Protein AF-A0A524IYW9-F1 (afdb_monomer)

Structure (mmCIF, N/CA/C/O backbone):
data_AF-A0A524IYW9-F1
#
_entry.id   AF-A0A524IYW9-F1
#
loop_
_atom_site.group_PDB
_atom_site.id
_atom_site.type_symbol
_atom_site.label_atom_id
_atom_site.label_alt_id
_atom_site.label_comp_id
_atom_site.label_asym_id
_atom_site.label_entity_id
_atom_site.label_seq_id
_atom_site.pdbx_PDB_ins_code
_atom_site.Cartn_x
_atom_site.Cartn_y
_atom_site.Cartn_z
_atom_site.occupancy
_atom_site.B_iso_or_equiv
_atom_site.auth_seq_id
_atom_site.auth_comp_id
_atom_site.auth_asym_id
_atom_site.auth_atom_id
_atom_site.pdbx_PDB_model_num
ATOM 1 N N . MET A 1 1 ? -2.652 5.974 -14.856 1.00 75.56 1 MET A N 1
ATOM 2 C CA . MET A 1 1 ? -1.276 6.163 -15.376 1.00 75.56 1 MET A CA 1
ATOM 3 C C . MET A 1 1 ? -0.350 5.023 -14.947 1.00 75.56 1 MET A C 1
ATOM 5 O O . MET A 1 1 ? 0.045 4.257 -15.811 1.00 75.56 1 MET A O 1
ATOM 9 N N . LEU A 1 2 ? -0.088 4.811 -13.647 1.00 84.81 2 LEU A N 1
ATOM 10 C CA . LEU A 1 2 ? 0.789 3.718 -13.167 1.00 84.81 2 LEU A CA 1
ATOM 11 C C . LEU A 1 2 ? 0.325 2.292 -13.547 1.00 84.81 2 LEU A C 1
ATOM 13 O O . LEU A 1 2 ? 1.151 1.421 -13.798 1.00 84.81 2 LEU A O 1
ATOM 17 N N . GLY A 1 3 ? -0.985 2.044 -13.631 1.00 87.31 3 GLY A N 1
ATOM 18 C CA . GLY A 1 3 ? -1.537 0.744 -14.047 1.00 87.31 3 GLY A CA 1
ATOM 19 C C . GLY A 1 3 ? -1.419 0.434 -15.541 1.00 87.31 3 GLY A C 1
ATOM 20 O O . GLY A 1 3 ? -1.560 -0.718 -15.925 1.00 87.31 3 GLY A O 1
ATOM 21 N N . ASN A 1 4 ? -1.119 1.423 -16.390 1.00 89.31 4 ASN A N 1
ATOM 22 C CA . ASN A 1 4 ? -1.150 1.232 -17.838 1.00 89.31 4 ASN A CA 1
ATOM 23 C C . ASN A 1 4 ? 0.068 0.410 -18.317 1.00 89.31 4 ASN A C 1
ATOM 25 O O . ASN A 1 4 ? 1.194 0.903 -18.197 1.00 89.31 4 ASN A O 1
ATOM 29 N N . PRO A 1 5 ? -0.114 -0.806 -18.870 1.00 84.38 5 PRO A N 1
ATOM 30 C CA . PRO A 1 5 ? 0.992 -1.635 -19.348 1.00 84.38 5 PRO A CA 1
ATOM 31 C C . PRO A 1 5 ? 1.659 -1.092 -20.619 1.00 84.38 5 PRO A C 1
ATOM 33 O O . PRO A 1 5 ? 2.803 -1.448 -20.878 1.00 84.38 5 PRO A O 1
ATOM 36 N N . ALA A 1 6 ? 0.987 -0.217 -21.378 1.00 90.38 6 ALA A 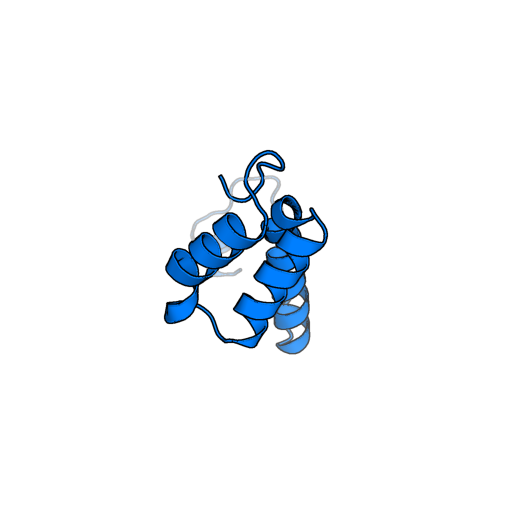N 1
ATOM 37 C CA . ALA A 1 6 ? 1.558 0.421 -22.565 1.00 90.38 6 ALA A CA 1
ATOM 38 C C . ALA A 1 6 ? 2.648 1.454 -22.225 1.00 90.38 6 ALA A C 1
ATOM 40 O O . ALA A 1 6 ? 3.418 1.854 -23.093 1.00 90.38 6 ALA A O 1
ATOM 41 N N . VAL A 1 7 ? 2.731 1.889 -20.962 1.00 93.12 7 VAL A N 1
ATOM 42 C CA . VAL A 1 7 ? 3.793 2.780 -20.485 1.00 93.12 7 VAL A CA 1
ATOM 43 C C . VAL A 1 7 ? 4.978 1.939 -20.016 1.00 93.12 7 VAL A C 1
ATOM 45 O O . VAL A 1 7 ? 4.825 1.029 -19.191 1.00 93.12 7 VAL A O 1
ATOM 48 N N . ALA A 1 8 ? 6.174 2.273 -20.505 1.00 94.94 8 ALA A N 1
ATOM 49 C CA . ALA A 1 8 ? 7.410 1.591 -20.140 1.00 94.94 8 ALA A CA 1
ATOM 50 C C . ALA A 1 8 ? 7.583 1.502 -18.612 1.00 94.94 8 ALA A C 1
ATOM 52 O O . ALA A 1 8 ? 7.234 2.417 -17.861 1.00 94.94 8 ALA A O 1
ATOM 53 N N . LEU A 1 9 ? 8.113 0.371 -18.135 1.00 94.12 9 LEU A N 1
ATOM 54 C CA . LEU A 1 9 ? 8.271 0.119 -16.700 1.00 94.12 9 LEU A CA 1
ATOM 55 C C . LEU A 1 9 ? 9.135 1.185 -16.017 1.00 94.12 9 LEU A C 1
ATOM 57 O O . LEU A 1 9 ? 8.786 1.620 -14.924 1.00 94.12 9 LEU A O 1
ATOM 61 N N . GLU A 1 10 ? 10.224 1.616 -16.654 1.00 95.81 10 GLU A N 1
ATOM 62 C CA . GLU A 1 10 ? 11.118 2.630 -16.084 1.00 95.81 10 GLU A CA 1
ATOM 63 C C . GLU A 1 10 ? 10.415 3.980 -15.930 1.00 95.81 10 GLU A C 1
ATOM 65 O O . GLU A 1 10 ? 10.395 4.516 -14.827 1.00 95.81 10 GLU A O 1
ATOM 70 N N . THR A 1 11 ? 9.670 4.434 -16.942 1.00 96.31 11 THR A N 1
ATOM 71 C CA . THR A 1 11 ? 8.829 5.639 -16.841 1.00 96.31 11 THR A CA 1
ATOM 72 C C . THR A 1 11 ? 7.818 5.541 -15.695 1.00 96.31 11 THR A C 1
ATOM 74 O O . THR A 1 11 ? 7.588 6.501 -14.961 1.00 96.31 11 THR A O 1
ATOM 77 N N . ARG A 1 12 ? 7.211 4.365 -15.485 1.00 95.62 12 ARG A N 1
ATOM 78 C CA . ARG A 1 12 ? 6.291 4.155 -14.354 1.00 95.62 12 ARG A CA 1
ATOM 79 C C . ARG A 1 12 ? 7.007 4.151 -13.002 1.00 95.62 12 ARG A C 1
ATOM 81 O O . ARG A 1 12 ? 6.424 4.603 -12.019 1.00 95.62 12 ARG A O 1
ATOM 88 N N . LYS A 1 13 ? 8.242 3.652 -12.931 1.00 95.56 13 LYS A N 1
ATOM 89 C CA . LYS A 1 13 ? 9.066 3.672 -11.712 1.00 95.56 13 LYS A CA 1
ATOM 90 C C . LYS A 1 13 ? 9.518 5.087 -11.364 1.00 95.56 13 LYS A C 1
ATOM 92 O O . LYS A 1 13 ? 9.397 5.465 -10.207 1.00 95.56 13 LYS A O 1
ATOM 97 N N . GLU A 1 14 ? 9.961 5.866 -12.345 1.00 96.56 14 GLU A N 1
ATOM 98 C CA . GLU A 1 14 ? 10.313 7.284 -12.180 1.00 96.56 14 GLU A CA 1
ATOM 99 C C . GLU A 1 14 ? 9.112 8.100 -11.698 1.00 96.56 14 GLU A C 1
ATOM 101 O O . GLU A 1 14 ? 9.215 8.880 -10.755 1.00 96.56 14 GLU A O 1
ATOM 106 N N . MET A 1 15 ? 7.936 7.855 -12.279 1.00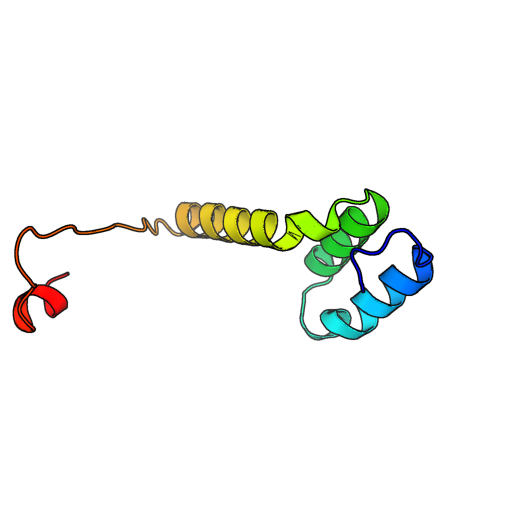 95.44 15 MET A N 1
ATOM 107 C CA . MET A 1 15 ? 6.692 8.477 -11.830 1.00 95.44 15 MET A CA 1
ATOM 108 C C . MET A 1 15 ? 6.356 8.100 -10.381 1.00 95.44 15 MET A C 1
ATOM 110 O O . MET A 1 15 ? 5.973 8.963 -9.595 1.00 95.44 15 MET A O 1
ATOM 114 N N . ALA A 1 16 ? 6.515 6.829 -9.998 1.00 95.00 16 ALA A N 1
ATOM 115 C CA . ALA A 1 16 ? 6.297 6.400 -8.618 1.00 95.00 16 ALA A CA 1
ATOM 116 C C . ALA A 1 16 ? 7.306 7.030 -7.641 1.00 95.00 16 ALA A C 1
ATOM 118 O O . ALA A 1 16 ? 6.917 7.417 -6.542 1.00 95.00 16 ALA A O 1
ATOM 119 N N . ASP A 1 17 ? 8.572 7.169 -8.034 1.00 96.12 17 ASP A N 1
ATOM 120 C CA . ASP A 1 17 ? 9.599 7.841 -7.232 1.00 96.12 17 ASP A CA 1
ATOM 121 C C . ASP A 1 17 ? 9.292 9.335 -7.056 1.00 96.12 17 ASP A C 1
ATOM 123 O O . ASP A 1 17 ? 9.309 9.844 -5.938 1.00 96.12 17 ASP A O 1
ATOM 127 N N . SER A 1 18 ? 8.880 10.017 -8.127 1.00 96.25 18 SER A N 1
ATOM 128 C CA . SER A 1 18 ? 8.474 11.426 -8.083 1.00 96.25 18 SER A CA 1
ATOM 129 C C . SER A 1 18 ? 7.271 11.670 -7.163 1.00 96.25 18 SER A C 1
ATOM 131 O O . SER A 1 18 ? 7.270 12.637 -6.401 1.00 96.25 18 SER A O 1
ATOM 133 N N . ILE A 1 19 ? 6.265 10.787 -7.197 1.00 94.88 19 ILE A N 1
ATOM 134 C CA . ILE A 1 19 ? 5.041 10.927 -6.393 1.00 94.88 19 ILE A CA 1
ATOM 135 C C . ILE A 1 19 ? 5.284 10.537 -4.928 1.00 94.88 19 ILE A C 1
ATOM 137 O O . ILE A 1 19 ? 4.827 11.228 -4.019 1.00 94.88 19 ILE A O 1
ATOM 141 N N . PHE A 1 20 ? 5.969 9.416 -4.682 1.00 94.94 20 PHE A N 1
ATOM 142 C CA . PHE A 1 20 ? 6.020 8.797 -3.354 1.00 94.94 20 PHE A CA 1
ATOM 143 C C . PHE A 1 20 ? 7.374 8.921 -2.657 1.00 94.94 20 PHE A C 1
ATOM 145 O O . PHE A 1 20 ? 7.422 8.796 -1.437 1.00 94.94 20 PHE A O 1
ATOM 152 N N . GLY A 1 21 ? 8.468 9.189 -3.370 1.00 94.88 21 GLY A N 1
ATOM 153 C CA . GLY A 1 21 ? 9.836 9.077 -2.848 1.00 94.88 21 GLY A CA 1
ATOM 154 C C . GLY A 1 21 ? 10.163 9.985 -1.660 1.00 94.88 21 GLY A C 1
ATOM 155 O O . GLY A 1 21 ? 11.055 9.666 -0.879 1.00 94.88 21 GLY A O 1
ATOM 156 N N . LYS A 1 22 ? 9.414 11.080 -1.479 1.00 96.19 22 LYS A N 1
ATOM 157 C CA . LYS A 1 22 ? 9.519 11.979 -0.312 1.00 96.19 22 LYS A CA 1
ATOM 158 C C . LYS A 1 22 ? 8.434 11.756 0.748 1.00 96.19 22 LYS A C 1
ATOM 160 O O . LYS A 1 22 ? 8.511 12.340 1.821 1.00 96.19 22 LYS A O 1
ATOM 165 N N . VAL A 1 23 ? 7.414 10.959 0.435 1.00 95.75 23 VAL A N 1
ATOM 166 C CA . VAL A 1 23 ? 6.212 10.767 1.264 1.00 95.75 23 VAL A CA 1
ATOM 167 C C . VAL A 1 23 ? 6.267 9.446 2.021 1.00 95.75 23 VAL A C 1
ATOM 169 O O . VAL A 1 23 ? 5.772 9.347 3.141 1.00 95.75 23 VAL A O 1
ATOM 172 N N . VAL A 1 24 ? 6.859 8.417 1.415 1.00 95.44 24 VAL A N 1
ATOM 173 C CA . VAL A 1 24 ? 6.900 7.067 1.976 1.00 95.44 24 VAL A CA 1
ATOM 174 C C . VAL A 1 24 ? 8.327 6.638 2.281 1.00 95.44 24 VAL A C 1
ATOM 176 O O . VAL A 1 24 ? 9.292 7.105 1.679 1.00 95.44 24 VAL A O 1
ATOM 179 N N . SER A 1 25 ? 8.466 5.697 3.209 1.00 96.62 25 SER A N 1
ATOM 180 C CA . SER A 1 25 ? 9.761 5.103 3.521 1.00 96.62 25 SER A CA 1
ATOM 181 C C . SER A 1 25 ? 10.301 4.280 2.345 1.00 96.62 25 SER A C 1
ATOM 183 O O . SER A 1 25 ? 9.550 3.745 1.521 1.00 96.62 25 SER A O 1
ATOM 185 N N . LYS A 1 26 ? 11.628 4.112 2.289 1.00 96.19 26 LYS A N 1
ATOM 186 C CA . LYS A 1 26 ? 12.287 3.335 1.229 1.00 96.19 26 LYS A CA 1
ATOM 187 C C . LYS A 1 26 ? 11.715 1.913 1.052 1.00 96.19 26 LYS A C 1
ATOM 189 O O . LYS A 1 26 ? 11.524 1.516 -0.097 1.00 96.19 26 LYS A O 1
ATOM 194 N N . PRO A 1 27 ? 11.381 1.151 2.115 1.00 97.31 27 PRO A N 1
ATOM 195 C CA . PRO A 1 27 ? 10.739 -0.157 1.964 1.00 97.31 27 PRO A CA 1
ATOM 196 C C . PRO A 1 27 ? 9.382 -0.104 1.248 1.00 97.31 27 PRO A C 1
ATOM 198 O O . PRO A 1 27 ? 9.110 -0.948 0.395 1.00 97.31 27 PRO A O 1
ATOM 201 N N . VAL A 1 28 ? 8.551 0.902 1.539 1.00 96.88 28 VAL A N 1
ATOM 202 C CA . VAL A 1 28 ? 7.243 1.076 0.884 1.00 96.88 28 VAL A CA 1
ATOM 203 C C . VAL A 1 28 ? 7.429 1.425 -0.591 1.00 96.88 28 VAL A C 1
ATOM 205 O O . VAL A 1 28 ? 6.769 0.845 -1.452 1.00 96.88 28 VAL A O 1
ATOM 208 N N . LEU A 1 29 ? 8.380 2.305 -0.907 1.00 97.19 29 LEU A N 1
ATOM 209 C CA . LEU A 1 29 ? 8.711 2.631 -2.293 1.00 97.19 29 LEU A CA 1
ATOM 210 C C . LEU A 1 29 ? 9.223 1.401 -3.067 1.00 97.19 29 LEU A C 1
ATOM 212 O O . LEU A 1 29 ? 8.822 1.169 -4.208 1.00 97.19 29 LEU A O 1
ATOM 216 N N . ASN A 1 30 ? 10.056 0.569 -2.435 1.00 97.69 30 ASN A N 1
ATOM 217 C CA . ASN A 1 30 ? 10.530 -0.684 -3.024 1.00 97.69 30 ASN A CA 1
ATOM 218 C C . ASN A 1 30 ? 9.372 -1.657 -3.299 1.00 97.69 30 ASN A C 1
ATOM 220 O O . ASN A 1 30 ? 9.352 -2.299 -4.351 1.00 97.69 30 ASN A O 1
ATOM 224 N N . LEU A 1 31 ? 8.390 -1.741 -2.395 1.00 97.69 31 LEU A N 1
ATOM 225 C CA . LEU A 1 31 ? 7.182 -2.544 -2.590 1.00 97.69 31 LEU A CA 1
ATOM 226 C C . LEU A 1 31 ? 6.364 -2.046 -3.791 1.00 97.69 31 LEU A C 1
ATOM 228 O O . LEU A 1 31 ? 5.989 -2.851 -4.643 1.00 97.69 31 LEU A O 1
ATOM 232 N N . ILE A 1 32 ? 6.151 -0.733 -3.915 1.00 96.75 32 ILE A N 1
ATOM 233 C CA . ILE A 1 32 ? 5.475 -0.133 -5.078 1.00 96.75 32 ILE A CA 1
ATOM 234 C C . ILE A 1 32 ? 6.218 -0.496 -6.374 1.00 96.75 32 ILE A C 1
ATOM 236 O O . ILE A 1 32 ? 5.603 -0.960 -7.338 1.00 96.75 32 ILE A O 1
ATOM 240 N N . GLY A 1 33 ? 7.549 -0.371 -6.388 1.00 96.44 33 GLY A N 1
ATOM 241 C CA . GLY A 1 33 ? 8.386 -0.754 -7.529 1.00 96.44 33 GLY A CA 1
ATOM 242 C C . GLY A 1 33 ? 8.298 -2.246 -7.881 1.00 96.44 33 GLY A C 1
ATOM 243 O O . GLY A 1 33 ? 8.245 -2.608 -9.060 1.00 96.44 33 GLY A O 1
ATOM 244 N N . LEU A 1 34 ? 8.232 -3.124 -6.876 1.00 97.38 34 LEU A N 1
ATOM 245 C CA . LEU A 1 34 ? 8.013 -4.559 -7.069 1.00 97.38 34 LEU A CA 1
ATOM 246 C C . LEU A 1 34 ? 6.639 -4.836 -7.695 1.00 97.38 34 LEU A C 1
ATOM 248 O O . LEU A 1 34 ? 6.542 -5.630 -8.632 1.00 97.38 34 LEU A O 1
ATOM 252 N N . MET A 1 35 ? 5.586 -4.169 -7.220 1.00 96.88 35 MET A N 1
ATOM 253 C CA . MET A 1 35 ? 4.228 -4.329 -7.746 1.00 96.88 35 MET A CA 1
ATOM 254 C C . MET A 1 35 ? 4.112 -3.839 -9.192 1.00 96.88 35 MET A C 1
ATOM 256 O O . MET A 1 35 ? 3.490 -4.521 -10.005 1.00 96.88 35 MET A O 1
ATOM 260 N N . LEU A 1 36 ? 4.761 -2.724 -9.542 1.00 96.31 36 LEU A N 1
ATOM 261 C CA . LEU A 1 36 ? 4.875 -2.256 -10.929 1.00 96.31 36 LEU A CA 1
ATOM 262 C C . LEU A 1 36 ? 5.561 -3.298 -11.818 1.00 96.31 36 LEU A C 1
ATOM 264 O O . LEU A 1 36 ? 5.012 -3.683 -12.850 1.00 96.31 36 LEU A O 1
ATOM 268 N N . ARG A 1 37 ? 6.722 -3.814 -11.389 1.00 95.38 37 ARG A N 1
ATOM 269 C CA . ARG A 1 37 ? 7.486 -4.833 -12.129 1.00 95.38 37 ARG A CA 1
ATOM 270 C C . ARG A 1 37 ? 6.681 -6.114 -12.358 1.00 95.38 37 ARG A C 1
ATOM 272 O O . ARG A 1 37 ? 6.833 -6.758 -13.388 1.00 95.38 37 ARG A O 1
ATOM 279 N N . ARG A 1 38 ? 5.842 -6.501 -11.394 1.00 95.19 38 ARG A N 1
ATOM 280 C CA . ARG A 1 38 ? 4.997 -7.701 -11.473 1.00 95.19 38 ARG A CA 1
ATOM 281 C C . ARG A 1 38 ? 3.633 -7.460 -12.129 1.00 95.19 38 ARG A C 1
ATOM 283 O O . ARG A 1 38 ? 2.853 -8.404 -12.196 1.00 95.19 38 ARG A O 1
ATOM 290 N N . GLY A 1 39 ? 3.326 -6.238 -12.574 1.00 94.00 39 GLY A N 1
ATOM 291 C CA . GLY A 1 39 ? 2.027 -5.902 -13.171 1.00 94.00 39 GLY A CA 1
ATOM 292 C C . GLY A 1 39 ? 0.856 -5.947 -12.181 1.00 94.00 39 GLY A C 1
ATOM 293 O O . GLY A 1 39 ? -0.277 -6.171 -12.578 1.00 94.00 39 GLY A O 1
ATOM 294 N N . ARG A 1 40 ? 1.120 -5.769 -10.881 1.00 95.56 40 ARG A N 1
ATOM 295 C CA . ARG A 1 40 ? 0.137 -5.897 -9.787 1.00 95.56 40 ARG A CA 1
ATOM 296 C C . ARG A 1 40 ? -0.166 -4.579 -9.082 1.00 95.56 40 ARG A C 1
ATOM 298 O O . ARG A 1 40 ? -0.703 -4.585 -7.980 1.00 95.56 40 ARG A O 1
ATOM 305 N N . ILE A 1 41 ? 0.186 -3.443 -9.679 1.00 95.44 41 ILE A N 1
ATOM 306 C CA . ILE A 1 41 ? 0.035 -2.131 -9.032 1.00 95.44 41 ILE A CA 1
ATOM 307 C C . ILE A 1 41 ? -1.422 -1.793 -8.680 1.00 95.44 41 ILE A C 1
ATOM 309 O O . ILE A 1 41 ? -1.671 -1.125 -7.683 1.00 95.44 41 ILE A O 1
ATOM 313 N N . GLU A 1 42 ? -2.390 -2.335 -9.419 1.00 95.06 42 GLU A N 1
ATOM 314 C CA . GLU A 1 42 ? -3.823 -2.200 -9.119 1.00 95.06 42 GLU A CA 1
ATOM 315 C C . GLU A 1 42 ? -4.223 -2.840 -7.782 1.00 95.06 42 GLU A C 1
ATOM 317 O O . GLU A 1 42 ? -5.228 -2.470 -7.184 1.00 95.06 42 GLU A O 1
ATOM 322 N N . GLN A 1 43 ? -3.416 -3.770 -7.261 1.00 96.38 43 GLN A N 1
ATOM 323 C CA . GLN A 1 43 ? -3.652 -4.405 -5.965 1.00 96.38 43 GLN A CA 1
ATOM 324 C C . GLN A 1 43 ? -3.164 -3.554 -4.783 1.00 96.38 43 GLN A C 1
ATOM 326 O O . GLN A 1 43 ? -3.379 -3.946 -3.635 1.00 96.38 43 GLN A O 1
ATOM 331 N N . LEU A 1 44 ? -2.522 -2.402 -5.021 1.00 95.06 44 LEU A N 1
ATOM 332 C CA . LEU A 1 44 ? -1.949 -1.561 -3.964 1.00 95.06 44 LEU A CA 1
ATOM 333 C C . LEU A 1 44 ? -2.965 -1.182 -2.865 1.00 95.06 44 LEU A C 1
ATOM 335 O O . LEU A 1 44 ? -2.609 -1.309 -1.692 1.00 95.06 44 LEU A O 1
ATOM 339 N N . PRO A 1 45 ? -4.234 -0.828 -3.170 1.00 96.00 45 PRO A N 1
ATOM 340 C CA . PRO A 1 45 ? -5.234 -0.567 -2.132 1.00 96.00 45 PRO A CA 1
ATOM 341 C C . PRO A 1 45 ? -5.502 -1.777 -1.226 1.00 96.00 45 PRO A C 1
ATOM 343 O O . PRO A 1 45 ? -5.643 -1.621 -0.014 1.00 96.00 45 PRO A O 1
ATOM 346 N N . ARG A 1 46 ? -5.519 -2.993 -1.792 1.00 97.75 46 ARG A N 1
ATOM 347 C CA . ARG A 1 46 ? -5.711 -4.236 -1.025 1.00 97.75 46 ARG A CA 1
ATOM 348 C C . ARG A 1 46 ? -4.516 -4.525 -0.123 1.00 97.75 46 ARG A C 1
ATOM 350 O O . ARG A 1 46 ? -4.707 -4.874 1.035 1.00 97.75 46 ARG A O 1
ATOM 357 N N . VAL A 1 47 ? -3.299 -4.340 -0.633 1.00 97.31 47 VAL A N 1
ATOM 358 C CA . VAL A 1 47 ? -2.067 -4.499 0.155 1.00 97.31 47 VAL A CA 1
ATOM 359 C C . VAL A 1 47 ? -2.027 -3.499 1.313 1.00 97.31 47 VAL A C 1
ATOM 361 O O . VAL A 1 47 ? -1.704 -3.878 2.434 1.00 97.31 47 VAL A O 1
ATOM 364 N N . ALA A 1 48 ? -2.424 -2.245 1.080 1.00 96.75 48 ALA A N 1
ATOM 365 C CA . ALA A 1 48 ? -2.506 -1.237 2.135 1.00 96.75 48 ALA A CA 1
ATOM 366 C C . ALA A 1 48 ? -3.556 -1.588 3.206 1.00 96.75 48 ALA A C 1
ATOM 368 O O . ALA A 1 48 ? -3.307 -1.396 4.395 1.00 96.75 48 ALA A O 1
ATOM 369 N N . ALA A 1 49 ? -4.719 -2.112 2.802 1.00 97.19 49 ALA A N 1
ATOM 370 C CA . ALA A 1 49 ? -5.747 -2.572 3.735 1.00 97.19 49 ALA A CA 1
ATOM 371 C C . ALA A 1 49 ? -5.257 -3.742 4.599 1.00 97.19 49 ALA A C 1
ATOM 373 O O . ALA A 1 49 ? -5.458 -3.731 5.812 1.00 97.19 49 ALA A O 1
ATOM 374 N N . GLU A 1 50 ? -4.558 -4.702 3.996 1.00 97.56 50 GLU A N 1
ATOM 375 C CA . GLU A 1 50 ? -4.001 -5.843 4.719 1.00 97.56 50 GLU A CA 1
ATOM 376 C C . GLU A 1 50 ? -2.882 -5.425 5.679 1.00 97.56 50 GLU A C 1
ATOM 378 O O . GLU A 1 50 ? -2.839 -5.890 6.815 1.00 97.56 50 GLU A O 1
ATOM 383 N N . PHE A 1 51 ? -2.026 -4.481 5.278 1.00 96.38 51 PHE A N 1
ATOM 384 C CA . PHE A 1 51 ? -1.001 -3.938 6.168 1.00 96.38 51 PHE A CA 1
ATOM 385 C C . PHE A 1 51 ? -1.623 -3.271 7.402 1.00 96.38 51 PHE A C 1
ATOM 387 O O . PHE A 1 51 ? -1.180 -3.521 8.519 1.00 96.38 51 PHE A O 1
ATOM 394 N N . ARG A 1 52 ? -2.702 -2.491 7.224 1.00 95.94 52 ARG A N 1
ATOM 395 C CA . ARG A 1 52 ? -3.459 -1.921 8.352 1.00 95.94 52 ARG A CA 1
ATOM 396 C C . ARG A 1 52 ? -4.074 -2.999 9.240 1.00 95.94 52 ARG A C 1
ATOM 398 O O . ARG A 1 52 ? -4.027 -2.869 10.455 1.00 95.94 52 ARG A O 1
ATOM 405 N N . ARG A 1 53 ? -4.629 -4.068 8.659 1.00 96.25 53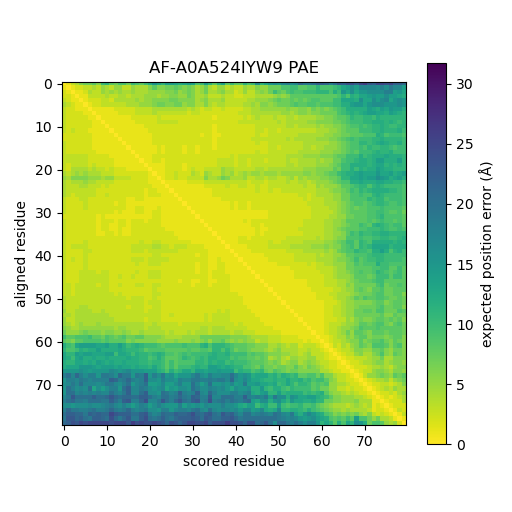 ARG A N 1
ATOM 406 C CA . ARG A 1 53 ? -5.193 -5.193 9.424 1.00 96.25 53 ARG A CA 1
ATOM 407 C C . ARG A 1 53 ? -4.131 -5.854 10.308 1.00 96.25 53 ARG A C 1
ATOM 409 O O . ARG A 1 53 ? -4.391 -6.111 11.480 1.00 96.25 53 ARG A O 1
ATOM 416 N N . LEU A 1 54 ? -2.948 -6.113 9.752 1.00 96.56 54 LEU A N 1
ATOM 417 C CA . LEU A 1 54 ? -1.825 -6.709 10.478 1.00 96.56 54 LEU A CA 1
ATOM 418 C C . LEU A 1 54 ? -1.293 -5.778 11.570 1.00 96.56 54 LEU A C 1
ATOM 420 O O . LEU A 1 54 ? -1.005 -6.232 12.675 1.00 96.56 54 LEU A O 1
ATOM 424 N N . ASP A 1 55 ? -1.194 -4.482 11.281 1.00 96.69 55 ASP A N 1
ATOM 425 C CA . ASP A 1 55 ? -0.738 -3.498 12.255 1.00 96.69 55 ASP A CA 1
ATOM 426 C C . ASP A 1 55 ? -1.734 -3.324 13.411 1.00 96.69 55 ASP A C 1
ATOM 428 O O . ASP A 1 55 ? -1.330 -3.345 14.571 1.00 96.69 55 ASP A O 1
ATOM 432 N N . ASN A 1 56 ? -3.037 -3.285 13.121 1.00 96.94 56 ASN A N 1
ATOM 433 C CA . ASN A 1 56 ? -4.085 -3.300 14.141 1.00 96.94 56 ASN A CA 1
ATOM 434 C C . ASN A 1 56 ? -3.986 -4.548 15.027 1.00 96.94 56 ASN A C 1
ATOM 436 O O . ASN A 1 56 ? -3.984 -4.424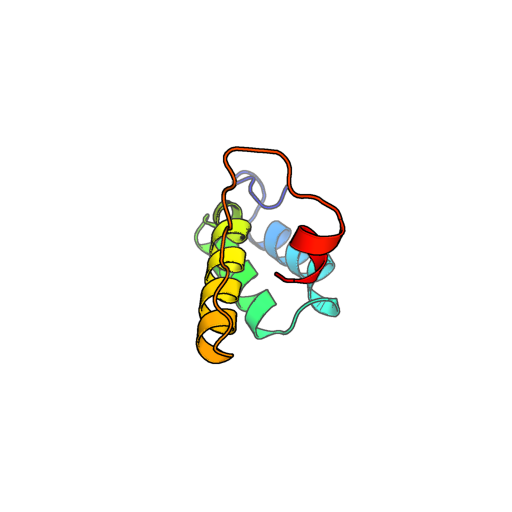 16.248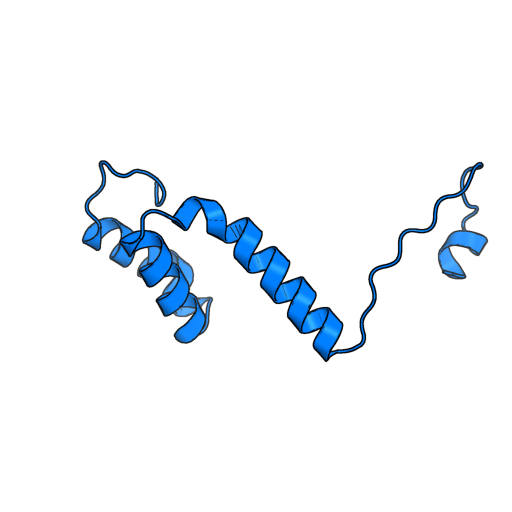 1.00 96.94 56 ASN A O 1
ATOM 440 N N . ALA A 1 57 ? -3.827 -5.737 14.434 1.00 95.38 57 ALA A N 1
ATOM 441 C CA . ALA A 1 57 ? -3.667 -6.977 15.193 1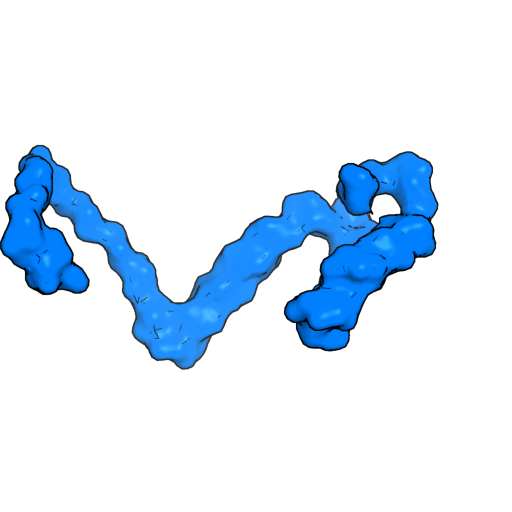.00 95.38 57 ALA A CA 1
ATOM 442 C C . ALA A 1 57 ? -2.426 -6.942 16.101 1.00 95.38 57 ALA A C 1
ATOM 444 O O . ALA A 1 57 ? -2.497 -7.340 17.261 1.00 95.38 57 ALA A O 1
ATOM 445 N N . ARG A 1 58 ? -1.304 -6.404 15.603 1.00 96.69 58 ARG A N 1
ATOM 446 C CA . ARG A 1 58 ? -0.072 -6.200 16.383 1.00 96.69 58 ARG A CA 1
ATOM 447 C C . ARG A 1 58 ? -0.277 -5.229 17.549 1.00 96.69 58 ARG A C 1
ATOM 449 O O . ARG A 1 58 ? 0.330 -5.413 18.598 1.00 96.69 58 ARG A O 1
ATOM 456 N N . GLN A 1 59 ? -1.103 -4.202 17.363 1.00 96.94 59 GLN A N 1
ATOM 457 C CA . GLN A 1 59 ? -1.441 -3.215 18.391 1.00 96.94 59 GLN A CA 1
ATOM 458 C C . GLN A 1 59 ? -2.581 -3.667 19.324 1.00 96.94 59 GLN A C 1
ATOM 460 O O . GLN A 1 59 ? -2.926 -2.940 20.250 1.00 96.94 59 GLN A O 1
ATOM 465 N N . GLY A 1 60 ? -3.184 -4.840 19.093 1.00 94.31 60 GLY A N 1
ATOM 466 C CA . GLY A 1 60 ? -4.352 -5.305 19.848 1.00 94.31 60 GLY A CA 1
ATOM 467 C C . GLY A 1 60 ? -5.652 -4.556 19.518 1.00 94.31 60 GLY A C 1
ATOM 468 O O . GLY A 1 60 ? -6.625 -4.654 20.260 1.00 94.31 60 GLY A O 1
ATOM 469 N N . ILE A 1 61 ? -5.694 -3.812 18.410 1.00 94.06 61 ILE A N 1
ATOM 470 C CA . ILE A 1 61 ? -6.868 -3.063 17.955 1.00 94.06 61 ILE A CA 1
ATOM 471 C C . ILE A 1 61 ? -7.798 -4.011 17.190 1.00 94.06 61 ILE A C 1
ATOM 473 O O . ILE A 1 61 ? -7.450 -4.509 16.117 1.00 94.06 61 ILE A O 1
ATOM 477 N N . THR A 1 62 ? -9.010 -4.216 17.706 1.00 88.31 62 THR A N 1
ATOM 478 C CA . THR A 1 62 ? -10.078 -4.950 17.009 1.00 88.31 62 THR A CA 1
ATOM 479 C C . THR A 1 62 ? -11.136 -3.969 16.522 1.00 88.31 62 THR A C 1
ATOM 481 O O . THR A 1 62 ? -11.732 -3.247 17.315 1.00 88.31 62 THR A O 1
ATOM 484 N N . LEU A 1 63 ? -11.375 -3.939 15.211 1.00 85.19 63 LEU A N 1
ATOM 485 C CA . LEU A 1 63 ? -12.451 -3.140 14.628 1.00 85.19 63 LEU A CA 1
ATOM 486 C C . LEU A 1 63 ? -13.780 -3.877 14.836 1.00 85.19 63 LEU A C 1
ATOM 488 O O . LEU A 1 63 ? -13.976 -4.954 14.274 1.00 85.19 63 LEU A O 1
ATOM 492 N N . ALA A 1 64 ? -14.675 -3.303 15.638 1.00 86.25 64 ALA A N 1
ATOM 493 C CA . ALA A 1 64 ? -16.013 -3.832 15.879 1.00 86.25 64 ALA A CA 1
ATOM 494 C C . ALA A 1 64 ? -17.066 -3.025 15.106 1.00 86.25 64 ALA A C 1
ATOM 496 O O . ALA A 1 64 ? -16.935 -1.816 14.918 1.00 86.25 64 ALA A O 1
ATOM 497 N N . THR A 1 65 ? -18.128 -3.695 14.663 1.00 86.69 65 THR A N 1
ATOM 498 C CA . THR A 1 65 ? -19.311 -3.049 14.085 1.00 86.69 65 THR A CA 1
ATOM 499 C C . THR A 1 65 ? -20.508 -3.360 14.971 1.00 86.69 65 THR A C 1
ATOM 501 O O . THR A 1 65 ? -20.938 -4.509 15.048 1.00 86.69 65 THR A O 1
ATOM 504 N N . ALA A 1 66 ? -21.042 -2.340 15.645 1.00 87.31 66 ALA A N 1
ATOM 505 C CA . ALA A 1 66 ? -22.288 -2.446 16.394 1.00 87.31 66 ALA A CA 1
ATOM 506 C C . ALA A 1 66 ? -23.475 -2.234 15.444 1.00 87.31 66 ALA A C 1
ATOM 508 O O . ALA A 1 66 ? -23.518 -1.250 14.707 1.00 87.31 66 ALA A O 1
ATOM 509 N N . THR A 1 67 ? -24.433 -3.161 15.447 1.00 87.69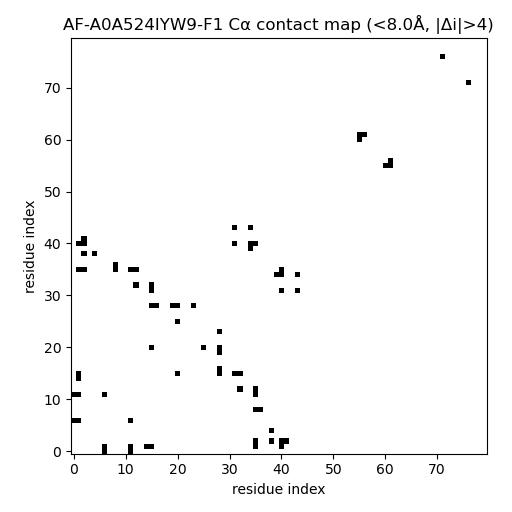 67 THR A N 1
ATOM 510 C CA . THR A 1 67 ? -25.670 -3.057 14.659 1.00 87.69 67 THR A CA 1
ATOM 511 C C . THR A 1 67 ? -26.847 -2.929 15.617 1.00 87.69 67 THR A C 1
ATOM 513 O O . THR A 1 67 ? -27.018 -3.784 16.481 1.00 87.69 67 THR A O 1
ATOM 516 N N . SER A 1 68 ? -27.652 -1.875 15.465 1.00 89.88 68 SER A N 1
ATOM 517 C CA . SER A 1 68 ? -28.862 -1.643 16.262 1.00 89.88 68 SER A CA 1
ATOM 518 C C . SER A 1 68 ? -30.105 -1.717 15.379 1.00 89.88 68 SER A C 1
ATOM 520 O O . SER A 1 68 ? -30.096 -1.232 14.248 1.00 89.88 68 SER A O 1
ATOM 522 N N . ALA A 1 69 ? -31.182 -2.310 15.898 1.00 88.38 69 ALA A N 1
ATOM 523 C CA . ALA A 1 69 ? -32.469 -2.385 15.204 1.00 88.38 69 ALA A CA 1
ATOM 524 C C . ALA A 1 69 ? -33.191 -1.024 15.137 1.00 88.38 69 ALA A C 1
ATOM 526 O O . ALA A 1 69 ? -34.010 -0.802 14.248 1.00 88.38 69 ALA A O 1
ATOM 527 N N . ALA A 1 70 ? -32.873 -0.112 16.060 1.00 90.06 70 ALA A N 1
ATOM 528 C CA . ALA A 1 70 ? -33.378 1.256 16.100 1.00 90.06 70 ALA A CA 1
ATOM 529 C C . ALA A 1 70 ? -32.212 2.263 16.049 1.00 90.06 70 ALA A C 1
ATOM 531 O O . ALA A 1 70 ? -31.094 1.915 16.446 1.00 90.06 70 ALA A O 1
ATOM 532 N N . PRO A 1 71 ? -32.430 3.506 15.577 1.00 87.75 71 PRO A N 1
ATOM 533 C CA . PRO A 1 71 ? -31.398 4.538 15.603 1.00 87.75 71 PRO A CA 1
ATOM 534 C C . PRO A 1 71 ? -30.837 4.725 17.016 1.00 87.75 71 PRO A C 1
ATOM 536 O O . PRO A 1 71 ? -31.603 4.888 17.963 1.00 87.75 71 PRO A O 1
ATOM 539 N N . LEU A 1 72 ? -29.510 4.714 1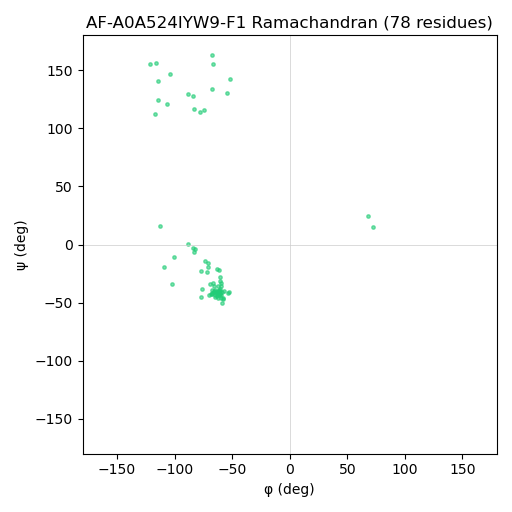7.145 1.00 86.31 72 LEU A N 1
ATOM 540 C CA . LEU A 1 72 ? -28.841 4.971 18.419 1.00 86.31 72 LEU A CA 1
ATOM 541 C C . LEU A 1 72 ? -29.054 6.434 18.826 1.00 86.31 72 LEU A C 1
ATOM 543 O O . LEU A 1 72 ? -28.881 7.356 18.022 1.00 86.31 72 LEU A O 1
ATOM 547 N N . SER A 1 73 ? -29.406 6.651 20.085 1.00 87.94 73 SER A N 1
ATOM 548 C CA . SER A 1 73 ? -29.402 7.970 20.705 1.00 87.94 73 SER A CA 1
ATOM 549 C C . SER 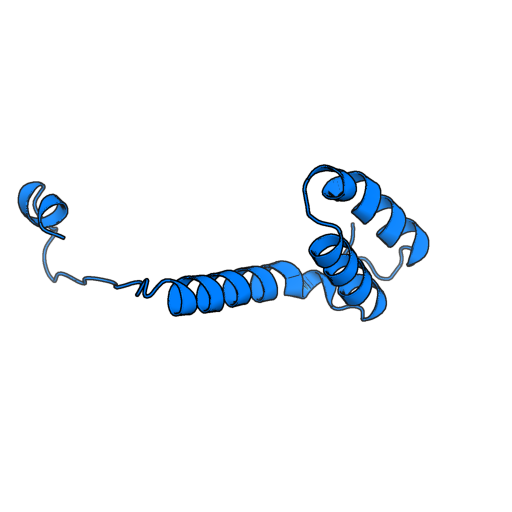A 1 73 ? -27.972 8.508 20.845 1.00 87.94 73 SER A C 1
ATOM 551 O O . SER A 1 73 ? -26.980 7.781 20.776 1.00 87.94 73 SER A O 1
ATOM 553 N N . LYS A 1 74 ? -27.845 9.822 21.068 1.00 86.12 74 LYS A N 1
ATOM 554 C CA . LYS A 1 74 ? -26.534 10.472 21.246 1.00 86.12 74 LYS A CA 1
ATOM 555 C C . LYS A 1 74 ? -25.755 9.916 22.440 1.00 86.12 74 LYS A C 1
ATOM 557 O O . LYS A 1 74 ? -24.527 9.902 22.395 1.00 86.12 74 LYS A O 1
ATOM 562 N N . ASP A 1 75 ? -26.460 9.483 23.482 1.00 84.81 75 ASP A N 1
ATOM 563 C CA . ASP A 1 75 ? -25.840 8.928 24.683 1.00 84.81 75 ASP A CA 1
ATOM 564 C C . ASP A 1 75 ? -25.353 7.496 24.439 1.00 84.81 75 ASP A C 1
ATOM 566 O O . ASP A 1 75 ? -24.241 7.158 24.838 1.00 84.81 75 ASP A O 1
ATOM 570 N N . GLU A 1 76 ? -26.103 6.693 23.678 1.00 82.38 76 GLU A N 1
ATOM 571 C CA . GLU A 1 76 ? -25.676 5.347 23.274 1.00 82.38 76 GLU A CA 1
ATOM 572 C C . GLU A 1 76 ? -24.453 5.379 22.347 1.00 82.38 76 GLU A C 1
ATOM 574 O O . GLU A 1 76 ? -23.577 4.535 22.480 1.00 82.38 76 GLU A O 1
ATOM 579 N N . ILE A 1 77 ? -24.331 6.375 21.461 1.00 83.81 77 ILE A N 1
ATOM 580 C CA . ILE A 1 77 ? -23.143 6.531 20.598 1.00 83.81 77 ILE A CA 1
ATOM 581 C C . ILE A 1 77 ? -21.886 6.869 21.413 1.00 83.81 77 ILE A C 1
ATOM 583 O O . ILE A 1 77 ? -20.794 6.473 21.028 1.00 83.81 77 ILE A O 1
ATOM 587 N N . ARG A 1 78 ? -22.014 7.608 22.524 1.00 77.81 78 ARG A N 1
ATOM 588 C CA . ARG A 1 78 ? -20.865 7.958 23.383 1.00 77.81 78 ARG A CA 1
ATOM 589 C C . ARG A 1 78 ? -20.401 6.812 24.274 1.00 77.81 78 ARG A C 1
ATOM 591 O O . ARG A 1 78 ? -19.279 6.864 24.766 1.00 77.81 78 ARG A O 1
ATOM 598 N N . ALA A 1 79 ? -21.284 5.858 24.550 1.00 69.81 79 ALA A N 1
ATOM 599 C CA . ALA A 1 79 ? -20.997 4.716 25.410 1.00 69.81 79 ALA A CA 1
ATOM 600 C C . ALA A 1 79 ? -20.289 3.563 24.670 1.00 69.81 79 ALA A C 1
ATOM 602 O O . ALA A 1 79 ? -19.902 2.590 25.317 1.00 69.81 79 ALA A O 1
ATOM 603 N N . VAL A 1 80 ? -20.138 3.672 23.344 1.00 60.16 80 VAL A N 1
ATOM 604 C CA . VAL A 1 80 ? -19.446 2.724 22.452 1.00 60.16 80 VAL A CA 1
ATOM 605 C C . VAL A 1 80 ? -18.088 3.289 22.054 1.00 60.16 80 VAL A C 1
ATOM 607 O O . VAL A 1 80 ? -17.122 2.496 22.034 1.00 60.16 80 VAL A O 1
#

pLDDT: mean 92.37, std 6.66, range [60.16, 97.75]

Sequence (80 aa):
MLGNPAVALETRKEMADSIFGKVVSKPVLNLIGLMLRRGRIEQLPRVAAEFRRLDNARQGITLATATSAAPLSKDEIRAV

Mean predicted aligned error: 6.04 Å

Solvent-accessible surface area (backbone atoms only — not comparable to full-atom values): 5052 Å² total; per-residue (Å²): 115,81,72,44,81,89,51,56,68,64,63,43,44,53,51,47,44,73,72,37,59,88,76,46,57,70,70,57,52,52,50,53,48,51,27,52,77,68,73,42,48,82,48,48,68,58,54,52,53,50,51,50,52,53,49,28,55,75,70,71,52,78,92,80,85,90,84,70,99,59,88,76,51,78,68,59,60,71,76,107

Radius of gyration: 19.26 Å; Cα contacts (8 Å, |Δi|>4): 38; chains: 1; bounding box: 46×20×48 Å

Secondary structure (DSSP, 8-state):
-TT-TTS-HHHHHHHHHHHHTTTS-HHHHHHHHHHHHTT-GGGHHHHHHHHHHHHHHHHT--------SSPPPHHHHHT-

Foldseek 3Di:
DLLDPVDDLVVSLVVLCVVPVVPDDPVVSVVCSVCSVVSNNVCVVVVVVVVVVVVCVVVVHDDDDDDDPDDDDPVRVVVD